Protein AF-A0A658NMA4-F1 (afdb_monomer_lite)

Foldseek 3Di:
DAEAEAEPDDADDDDDPVVVVVVVVVLVVCQCVFLPNDYWYWYWYDDPPHIDIDIDGNGPDDDPVCPVVVPPPPDDDDPPPDDD

Structure (mmCIF, N/CA/C/O backbone):
data_AF-A0A658NMA4-F1
#
_entry.id   AF-A0A658NMA4-F1
#
loop_
_atom_site.group_PDB
_atom_site.id
_atom_site.type_symbol
_atom_site.label_atom_id
_atom_site.label_alt_id
_atom_site.label_comp_id
_atom_site.label_asym_id
_atom_site.label_entity_id
_atom_site.label_seq_id
_atom_site.pdbx_PDB_ins_code
_atom_site.Cartn_x
_atom_site.Cartn_y
_atom_site.Cartn_z
_atom_site.occupancy
_atom_site.B_iso_or_equiv
_atom_site.auth_seq_id
_atom_site.auth_comp_id
_atom_site.auth_asym_id
_atom_site.auth_atom_id
_atom_site.pdbx_PDB_model_num
ATOM 1 N N . SER A 1 1 ? -15.133 5.608 0.531 1.00 82.44 1 SER A N 1
AT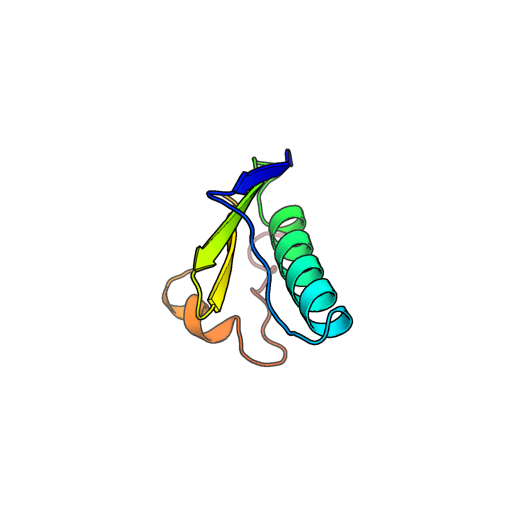OM 2 C CA . SER A 1 1 ? -13.767 6.074 0.267 1.00 82.44 1 SER A CA 1
ATOM 3 C C . SER A 1 1 ? -13.624 6.398 -1.197 1.00 82.44 1 SER A C 1
ATOM 5 O O . SER A 1 1 ? -13.930 5.550 -2.029 1.00 82.44 1 SER A O 1
ATOM 7 N N . GLU A 1 2 ? -13.203 7.615 -1.507 1.00 90.69 2 GLU A N 1
ATOM 8 C CA . GLU A 1 2 ? -12.764 7.994 -2.851 1.00 90.69 2 GLU A CA 1
ATOM 9 C C . GLU A 1 2 ? -11.347 7.454 -3.093 1.00 90.69 2 GLU A C 1
ATOM 11 O O . GLU A 1 2 ? -10.525 7.484 -2.178 1.00 90.69 2 GLU A O 1
ATOM 16 N N . LEU A 1 3 ? -11.059 6.942 -4.293 1.00 93.50 3 LEU A N 1
ATOM 17 C CA . LEU A 1 3 ? -9.732 6.441 -4.659 1.00 93.50 3 LEU A CA 1
ATOM 18 C C . LEU A 1 3 ? -9.057 7.415 -5.625 1.00 93.50 3 LEU A C 1
ATOM 20 O O . LEU A 1 3 ? -9.557 7.636 -6.726 1.00 93.50 3 LEU A O 1
ATOM 24 N N . VAL A 1 4 ? -7.889 7.924 -5.241 1.00 96.19 4 VAL A N 1
ATOM 25 C CA . VAL A 1 4 ? -7.058 8.784 -6.090 1.00 96.19 4 VAL A CA 1
ATOM 26 C C . VAL A 1 4 ? -5.777 8.058 -6.475 1.00 96.19 4 VAL A C 1
ATOM 28 O O . VAL A 1 4 ? -5.094 7.486 -5.628 1.00 96.19 4 VAL A O 1
ATOM 31 N N . LEU A 1 5 ? -5.457 8.084 -7.770 1.00 94.19 5 LEU A N 1
ATOM 32 C CA . LEU A 1 5 ? -4.270 7.456 -8.341 1.00 94.19 5 LEU A CA 1
ATOM 33 C C . LEU A 1 5 ? -3.245 8.520 -8.744 1.00 94.19 5 LEU A C 1
ATOM 35 O O . LEU A 1 5 ? -3.508 9.336 -9.627 1.00 94.19 5 LEU A O 1
ATOM 39 N N . HIS A 1 6 ? -2.048 8.443 -8.170 1.00 94.94 6 HIS A N 1
ATOM 40 C CA . HIS A 1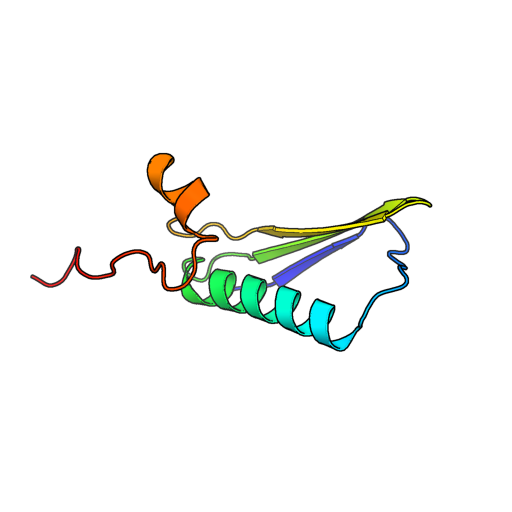 6 ? -0.883 9.199 -8.615 1.00 94.94 6 HIS A CA 1
ATOM 41 C C . HIS A 1 6 ? 0.134 8.276 -9.279 1.00 94.94 6 HIS A C 1
ATOM 43 O O . HIS A 1 6 ? 0.431 7.182 -8.796 1.00 94.94 6 HIS A O 1
ATOM 49 N N . ARG A 1 7 ? 0.705 8.740 -10.390 1.00 90.06 7 ARG A N 1
ATOM 50 C CA . ARG A 1 7 ? 1.825 8.079 -11.058 1.00 90.06 7 ARG A CA 1
ATOM 51 C C . ARG A 1 7 ? 2.779 9.117 -11.624 1.00 90.06 7 ARG A C 1
ATOM 53 O O . ARG A 1 7 ? 2.329 10.088 -12.225 1.00 90.06 7 ARG A O 1
ATOM 60 N N . THR A 1 8 ? 4.076 8.904 -11.446 1.00 84.62 8 THR A N 1
ATOM 61 C CA . THR A 1 8 ? 5.126 9.807 -11.953 1.00 84.62 8 THR A CA 1
ATOM 62 C C . THR A 1 8 ? 5.713 9.355 -13.294 1.00 84.62 8 THR A C 1
ATOM 64 O O . THR A 1 8 ? 6.507 10.075 -13.888 1.00 84.62 8 THR A O 1
ATOM 67 N N . GLY A 1 9 ? 5.295 8.193 -13.805 1.00 84.75 9 GLY A N 1
ATOM 68 C CA . GLY A 1 9 ? 5.740 7.638 -15.082 1.00 84.75 9 GLY A CA 1
ATOM 69 C C . GLY A 1 9 ? 5.259 6.197 -15.286 1.00 84.75 9 GLY A C 1
ATOM 70 O O . GLY A 1 9 ? 4.443 5.700 -14.497 1.00 84.75 9 GLY A O 1
ATOM 71 N N . PRO A 1 10 ? 5.735 5.510 -16.339 1.00 81.69 10 PRO A N 1
ATOM 72 C CA . PRO A 1 10 ? 5.489 4.085 -16.527 1.00 81.69 10 PRO A CA 1
ATOM 73 C C . PRO A 1 10 ? 6.037 3.279 -15.345 1.00 81.69 10 PRO A C 1
ATOM 75 O O . PRO A 1 10 ? 7.200 3.409 -14.983 1.00 81.69 10 PRO A O 1
ATOM 78 N N . CYS A 1 11 ? 5.196 2.434 -14.755 1.00 87.06 11 CYS A N 1
ATOM 79 C CA . CYS A 1 11 ? 5.577 1.528 -13.675 1.00 87.06 11 CYS A CA 1
ATOM 80 C C . CYS A 1 11 ? 5.483 0.097 -14.206 1.00 87.06 11 CYS A C 1
ATOM 82 O O . CYS A 1 11 ? 4.417 -0.515 -14.150 1.00 87.06 11 CYS A O 1
ATOM 84 N N . VAL A 1 12 ? 6.576 -0.402 -14.784 1.00 88.38 12 VAL A N 1
ATOM 85 C CA . VAL A 1 12 ? 6.649 -1.740 -15.386 1.00 88.38 12 VAL A CA 1
ATOM 86 C C . VAL A 1 12 ? 7.707 -2.549 -14.650 1.00 88.38 12 VAL A C 1
ATOM 88 O O . VAL A 1 12 ? 8.816 -2.073 -14.441 1.00 88.38 12 VAL A O 1
ATOM 91 N N . VAL A 1 13 ? 7.354 -3.766 -14.244 1.00 91.50 13 VAL A N 1
ATOM 92 C CA . VAL A 1 13 ? 8.249 -4.690 -13.543 1.00 91.50 13 VAL A CA 1
ATOM 93 C C . VAL A 1 13 ? 7.895 -6.126 -13.914 1.00 91.50 13 VAL A C 1
ATOM 95 O O . VAL A 1 13 ? 6.725 -6.441 -14.141 1.00 91.50 13 VAL A O 1
ATOM 98 N N . GLU A 1 14 ? 8.895 -7.001 -13.960 1.00 94.31 14 GLU A N 1
ATOM 99 C CA . GLU A 1 14 ? 8.683 -8.440 -14.074 1.00 94.31 14 GLU A CA 1
ATOM 100 C C . GLU A 1 14 ? 8.363 -9.023 -12.691 1.00 94.31 14 GLU A C 1
ATOM 102 O O . GLU A 1 14 ? 9.173 -8.967 -11.766 1.00 94.31 14 GLU A O 1
ATOM 107 N N . ALA A 1 15 ? 7.146 -9.539 -12.523 1.00 93.12 15 ALA A N 1
ATOM 108 C CA . ALA A 1 15 ? 6.674 -10.102 -11.265 1.00 93.12 15 ALA A CA 1
ATOM 109 C C . ALA A 1 15 ? 5.551 -11.123 -11.501 1.00 93.12 15 ALA A C 1
ATOM 111 O O . ALA A 1 15 ? 4.886 -11.125 -12.536 1.00 93.12 15 ALA A O 1
ATOM 112 N N . ASP A 1 16 ? 5.275 -11.956 -10.496 1.00 97.44 16 ASP A N 1
ATOM 113 C CA . ASP A 1 16 ? 4.075 -12.797 -10.479 1.00 97.44 16 ASP A CA 1
ATOM 114 C C . ASP A 1 16 ? 2.827 -11.908 -10.330 1.00 97.44 16 ASP A C 1
ATOM 116 O O . ASP A 1 16 ? 2.495 -11.432 -9.238 1.00 97.44 16 ASP A O 1
ATOM 120 N N . ALA A 1 17 ? 2.120 -11.698 -11.443 1.00 94.94 17 ALA A N 1
ATOM 121 C CA . ALA A 1 17 ? 0.944 -10.835 -11.509 1.00 94.94 17 ALA A CA 1
ATOM 122 C C . ALA A 1 17 ? -0.152 -11.227 -10.501 1.00 94.94 17 ALA A C 1
ATOM 124 O O . ALA A 1 17 ? -0.801 -10.351 -9.924 1.00 94.94 17 ALA A O 1
ATOM 125 N N . ARG A 1 18 ? -0.339 -12.529 -10.225 1.00 97.00 18 ARG A N 1
ATOM 126 C CA . ARG A 1 18 ? -1.351 -12.999 -9.262 1.00 97.00 18 ARG A CA 1
ATOM 127 C C . ARG A 1 18 ? -0.957 -12.637 -7.835 1.00 97.00 18 ARG A C 1
ATOM 129 O O . ARG A 1 18 ? -1.812 -12.217 -7.051 1.00 97.00 18 ARG A O 1
ATOM 136 N N . ARG A 1 19 ? 0.327 -12.774 -7.483 1.00 96.69 19 ARG A N 1
ATOM 137 C CA . ARG A 1 19 ? 0.838 -12.363 -6.163 1.00 96.69 19 ARG A CA 1
ATOM 138 C C . ARG A 1 19 ? 0.730 -10.857 -5.970 1.00 96.69 19 ARG A C 1
ATOM 140 O O . ARG A 1 19 ? 0.229 -10.433 -4.931 1.00 96.69 19 ARG A O 1
ATOM 147 N N . VAL A 1 20 ? 1.121 -10.067 -6.970 1.00 95.44 20 VAL A N 1
ATOM 148 C CA . VAL A 1 20 ? 1.010 -8.601 -6.914 1.00 95.44 20 VAL A CA 1
ATOM 149 C C . VAL A 1 20 ? -0.451 -8.184 -6.747 1.00 95.44 20 VAL A C 1
ATOM 151 O O . VAL A 1 20 ? -0.774 -7.467 -5.803 1.00 95.44 20 VAL A O 1
ATOM 154 N N . GLN A 1 21 ? -1.366 -8.707 -7.568 1.00 95.31 21 GLN A N 1
ATOM 155 C CA . GLN A 1 21 ? -2.796 -8.404 -7.456 1.00 95.31 21 GLN A CA 1
ATOM 156 C C . GLN A 1 21 ? -3.358 -8.753 -6.069 1.00 95.31 21 GLN A C 1
ATOM 158 O O . GLN A 1 21 ? -4.169 -8.004 -5.520 1.00 95.31 21 GLN A O 1
ATOM 163 N N . ARG A 1 22 ? -2.918 -9.872 -5.476 1.00 96.75 22 ARG A N 1
ATOM 164 C CA . ARG A 1 22 ? -3.310 -10.262 -4.116 1.00 96.75 22 ARG A CA 1
ATOM 165 C C . ARG A 1 22 ? -2.821 -9.261 -3.070 1.00 96.75 22 ARG A C 1
ATOM 167 O O . ARG A 1 22 ? -3.606 -8.887 -2.204 1.00 96.75 22 ARG A O 1
ATOM 174 N N . ILE A 1 23 ? -1.564 -8.825 -3.150 1.00 95.25 23 ILE A N 1
ATOM 175 C CA . ILE A 1 23 ? -0.996 -7.827 -2.231 1.00 95.25 23 ILE A CA 1
ATOM 176 C C . ILE A 1 23 ? -1.791 -6.522 -2.328 1.00 95.25 23 ILE A C 1
ATOM 178 O O . ILE A 1 23 ? -2.281 -6.032 -1.313 1.00 95.25 23 ILE A O 1
ATOM 182 N N . VAL A 1 24 ? -2.005 -6.012 -3.544 1.00 95.19 24 VAL A N 1
ATOM 183 C CA . VAL A 1 24 ? -2.743 -4.759 -3.768 1.00 95.19 24 VAL A CA 1
ATOM 184 C C . VAL A 1 24 ? -4.175 -4.852 -3.248 1.00 95.19 24 VAL A C 1
ATOM 186 O O . VAL A 1 24 ? -4.626 -3.957 -2.536 1.00 95.19 24 VAL A O 1
ATOM 189 N N . ARG A 1 25 ? -4.885 -5.953 -3.531 1.00 96.25 25 ARG A N 1
ATOM 190 C CA . ARG A 1 25 ? -6.238 -6.171 -2.996 1.00 96.25 25 ARG A CA 1
ATOM 191 C C . ARG A 1 25 ? -6.269 -6.189 -1.473 1.00 96.25 25 ARG A C 1
ATOM 193 O O . ARG A 1 25 ? -7.193 -5.622 -0.903 1.00 96.25 25 ARG A O 1
ATOM 200 N N . ASN A 1 26 ? -5.298 -6.825 -0.823 1.00 95.06 26 ASN A N 1
ATOM 201 C CA . ASN A 1 26 ? -5.247 -6.874 0.638 1.00 95.06 26 ASN A CA 1
ATOM 202 C C . ASN A 1 26 ? -5.052 -5.474 1.233 1.00 95.06 26 ASN A C 1
ATOM 204 O O . ASN A 1 26 ? -5.785 -5.093 2.141 1.00 95.06 26 ASN A O 1
ATOM 208 N N . LEU A 1 27 ? -4.114 -4.694 0.688 1.00 95.00 27 LEU A N 1
ATOM 209 C CA . LEU A 1 27 ? -3.858 -3.327 1.146 1.00 95.00 27 LEU A CA 1
ATOM 210 C C . LEU A 1 27 ? -5.078 -2.420 0.934 1.00 95.00 27 LEU A C 1
ATOM 212 O O . LEU A 1 27 ? -5.502 -1.742 1.865 1.00 95.00 27 LEU A O 1
ATOM 216 N N . LEU A 1 28 ? -5.696 -2.459 -0.253 1.00 95.75 28 LEU A N 1
ATOM 217 C CA . LEU A 1 28 ? -6.909 -1.685 -0.541 1.00 95.75 28 LEU A CA 1
ATOM 218 C C . LEU A 1 28 ? -8.095 -2.119 0.325 1.00 95.75 28 LEU A C 1
ATOM 220 O O . LEU A 1 28 ? -8.854 -1.274 0.784 1.00 95.75 28 LEU A O 1
ATOM 224 N N 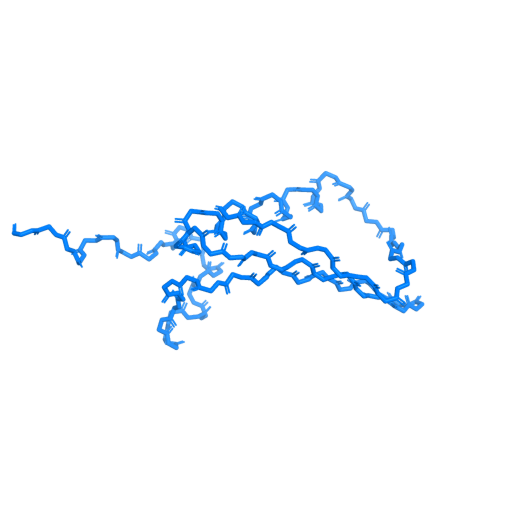. SER A 1 29 ? -8.255 -3.419 0.582 1.00 94.69 29 SER A N 1
ATOM 225 C CA . SER A 1 29 ? -9.313 -3.916 1.464 1.00 94.69 29 SER A CA 1
ATOM 226 C C . SER A 1 29 ? -9.132 -3.416 2.895 1.00 94.69 29 SER A C 1
ATOM 228 O O . SER A 1 29 ? -10.121 -3.064 3.532 1.00 94.69 29 SER A O 1
ATOM 230 N N . ASN A 1 30 ? -7.897 -3.366 3.399 1.00 93.12 30 ASN A N 1
ATOM 231 C CA . ASN A 1 30 ? -7.613 -2.808 4.719 1.00 93.12 30 ASN A CA 1
ATOM 232 C C . ASN A 1 30 ? -7.920 -1.305 4.748 1.00 93.12 30 ASN A C 1
ATOM 234 O O . ASN A 1 30 ? -8.633 -0.853 5.637 1.00 93.12 30 ASN A O 1
ATOM 238 N N . ALA A 1 31 ? -7.468 -0.558 3.738 1.00 94.56 31 ALA A N 1
ATOM 239 C CA . ALA A 1 31 ? -7.728 0.874 3.607 1.00 94.56 31 ALA A CA 1
ATOM 240 C C . ALA A 1 31 ? -9.231 1.204 3.517 1.00 94.56 31 ALA A C 1
ATOM 242 O O . ALA A 1 31 ? -9.692 2.166 4.121 1.00 94.56 31 ALA A O 1
ATOM 243 N N . ILE A 1 32 ? -10.026 0.401 2.802 1.00 93.62 32 ILE A N 1
ATOM 244 C CA . ILE A 1 32 ? -11.485 0.587 2.710 1.00 93.62 32 ILE A CA 1
ATOM 245 C C . ILE A 1 32 ? -12.162 0.307 4.056 1.00 93.62 32 ILE A C 1
ATOM 247 O O . ILE A 1 32 ? -13.032 1.073 4.468 1.00 93.62 32 ILE A O 1
ATOM 251 N N . SER A 1 33 ? -11.771 -0.775 4.732 1.00 92.00 33 SER A N 1
ATOM 252 C CA . SER A 1 33 ? -12.383 -1.194 5.998 1.00 92.00 33 SER A CA 1
ATOM 253 C C . SER A 1 33 ? -11.999 -0.303 7.179 1.00 92.00 33 SER A C 1
ATOM 255 O O . SER A 1 33 ? -12.814 -0.101 8.073 1.00 92.00 33 SER A O 1
ATOM 257 N N . HIS A 1 34 ? -10.766 0.210 7.202 1.00 90.12 34 HIS A N 1
ATOM 258 C CA . HIS A 1 34 ? -10.205 0.923 8.355 1.00 90.12 34 HIS A CA 1
ATOM 259 C C . HIS A 1 34 ? -9.983 2.420 8.112 1.00 90.12 34 HIS A C 1
ATOM 261 O O . HIS A 1 34 ? -9.837 3.161 9.076 1.00 90.12 34 HIS A O 1
ATOM 267 N N . GLY A 1 35 ? -10.031 2.883 6.859 1.00 90.19 35 GLY A N 1
ATOM 268 C CA . GLY A 1 35 ? -9.783 4.271 6.451 1.00 90.19 35 GLY A CA 1
ATOM 269 C C . GLY A 1 35 ? -10.910 5.269 6.739 1.00 90.19 35 GLY A C 1
ATOM 270 O O . GLY A 1 35 ? -10.930 6.334 6.125 1.00 90.19 35 GLY A O 1
ATOM 271 N N . GLU A 1 36 ? -11.883 4.926 7.592 1.00 91.62 36 GLU A N 1
ATOM 272 C CA . GLU A 1 36 ? -13.005 5.795 8.005 1.00 91.62 36 GLU A CA 1
ATOM 273 C C . GLU A 1 36 ? -13.776 6.453 6.843 1.00 91.62 36 GLU A C 1
ATOM 275 O O . GLU A 1 36 ? -14.185 7.610 6.912 1.00 91.62 36 GLU A O 1
ATOM 280 N N . HIS A 1 37 ? -13.943 5.736 5.729 1.00 90.31 37 HIS A N 1
ATOM 281 C CA . HIS A 1 37 ? -14.558 6.245 4.495 1.00 90.31 37 HIS A CA 1
ATOM 282 C C . HIS A 1 37 ? -13.872 7.465 3.850 1.00 90.31 37 HIS A C 1
ATOM 284 O O . HIS A 1 37 ? -14.390 7.983 2.855 1.00 90.31 37 HIS A O 1
ATOM 290 N N . ARG A 1 38 ? -12.697 7.877 4.343 1.00 93.12 38 ARG A N 1
ATOM 291 C CA . ARG A 1 38 ? -11.897 8.981 3.800 1.00 93.12 38 ARG A CA 1
ATOM 292 C C . ARG A 1 38 ? -11.245 8.596 2.472 1.00 93.12 38 ARG A C 1
ATOM 294 O O . ARG A 1 38 ? -11.352 7.459 2.001 1.00 93.12 38 ARG A O 1
ATOM 301 N N . GLN A 1 39 ? -10.599 9.572 1.843 1.00 95.94 39 GLN A N 1
ATOM 302 C CA . GLN A 1 39 ? -9.834 9.376 0.616 1.00 95.94 39 GLN A CA 1
ATOM 303 C C . GLN A 1 39 ? -8.747 8.310 0.813 1.00 95.94 39 GLN A C 1
ATOM 305 O O . GLN A 1 39 ? -8.093 8.257 1.851 1.00 95.94 39 GLN A O 1
ATOM 310 N N . ILE A 1 40 ? -8.545 7.479 -0.203 1.00 97.38 40 ILE A N 1
ATOM 311 C CA . ILE A 1 40 ? -7.438 6.533 -0.298 1.00 97.38 40 ILE A CA 1
ATOM 312 C C . ILE A 1 40 ? -6.561 6.975 -1.463 1.00 97.38 40 ILE A C 1
ATOM 314 O O . ILE A 1 40 ? -7.050 7.197 -2.573 1.00 97.38 40 ILE A O 1
ATOM 318 N N . THR A 1 41 ? -5.262 7.070 -1.216 1.00 97.56 41 THR A N 1
ATOM 319 C CA . THR A 1 41 ? -4.275 7.490 -2.207 1.00 97.56 41 THR A CA 1
ATOM 320 C C . THR A 1 41 ? -3.417 6.300 -2.612 1.00 97.56 41 THR A C 1
ATOM 322 O O . THR A 1 41 ? -2.731 5.707 -1.779 1.00 97.56 41 THR A O 1
ATOM 325 N N . LEU A 1 42 ? -3.451 5.955 -3.898 1.00 96.06 42 LEU A N 1
ATOM 326 C CA . LEU A 1 42 ? -2.597 4.946 -4.514 1.00 96.06 42 LEU A CA 1
ATOM 327 C C . LEU A 1 42 ? -1.506 5.652 -5.317 1.00 96.06 42 LEU A C 1
ATOM 329 O O . LEU A 1 42 ? -1.818 6.360 -6.273 1.00 96.06 42 LEU A O 1
ATOM 333 N N . THR A 1 43 ? -0.240 5.443 -4.965 1.00 96.69 43 THR A N 1
ATOM 334 C CA . THR A 1 43 ? 0.885 6.035 -5.699 1.00 96.69 43 THR A CA 1
ATOM 335 C C . THR A 1 43 ? 1.769 4.948 -6.281 1.00 96.69 43 THR A C 1
ATOM 337 O O . THR A 1 43 ? 2.276 4.098 -5.551 1.00 96.69 43 THR A O 1
ATOM 340 N N . GLY A 1 44 ? 1.963 4.989 -7.597 1.00 95.38 44 GLY A N 1
ATOM 341 C CA . GLY A 1 44 ? 2.956 4.189 -8.306 1.00 95.38 44 GLY A CA 1
ATOM 342 C C . GLY A 1 44 ? 4.132 5.058 -8.737 1.00 95.38 44 GLY A C 1
ATOM 343 O O . GLY A 1 44 ? 3.944 6.085 -9.391 1.00 95.38 44 GLY A O 1
ATOM 344 N N . ALA A 1 45 ? 5.342 4.643 -8.392 1.00 95.06 45 ALA A N 1
ATOM 345 C CA . ALA A 1 45 ? 6.568 5.247 -8.894 1.00 95.06 45 ALA A CA 1
ATOM 346 C C . ALA A 1 45 ? 7.581 4.142 -9.174 1.00 95.06 45 ALA A C 1
ATOM 348 O O . ALA A 1 45 ? 7.619 3.141 -8.465 1.00 95.06 45 ALA A O 1
ATOM 349 N N . GLY A 1 46 ? 8.407 4.308 -10.196 1.00 92.44 46 GLY A N 1
ATOM 350 C CA . GLY A 1 46 ? 9.426 3.324 -10.520 1.00 92.44 46 GLY A CA 1
ATOM 351 C C . GLY A 1 46 ? 10.599 3.938 -11.254 1.00 92.44 46 GLY A C 1
ATOM 352 O O . GLY A 1 46 ? 10.501 5.034 -11.806 1.00 92.44 46 GLY A O 1
ATOM 353 N N . ASP A 1 47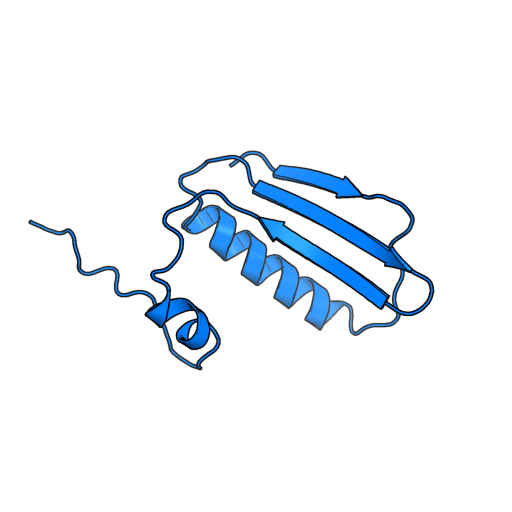 ? 11.699 3.204 -11.237 1.00 90.44 47 ASP A N 1
ATOM 354 C CA . ASP A 1 47 ? 12.897 3.470 -12.014 1.00 90.44 47 ASP A CA 1
ATOM 355 C C . ASP A 1 47 ? 13.294 2.214 -12.809 1.00 90.44 47 ASP A C 1
ATOM 357 O O . ASP A 1 47 ? 12.524 1.263 -12.941 1.00 90.44 47 ASP A O 1
ATOM 361 N N . LEU A 1 48 ? 14.507 2.209 -13.365 1.00 88.06 48 LEU A N 1
ATOM 362 C CA . LEU A 1 48 ? 15.017 1.087 -14.158 1.00 88.06 48 LEU A CA 1
ATOM 363 C C . LEU A 1 48 ? 15.240 -0.202 -13.348 1.00 88.06 48 LEU A C 1
ATOM 365 O O . LEU A 1 48 ? 15.497 -1.247 -13.941 1.00 88.06 48 LEU A O 1
ATOM 369 N N . ARG A 1 49 ? 15.211 -0.139 -12.014 1.00 90.12 49 ARG A N 1
ATOM 370 C CA . ARG A 1 49 ? 15.523 -1.262 -11.122 1.00 90.12 49 ARG A CA 1
ATOM 371 C C . ARG A 1 49 ? 14.290 -1.794 -10.412 1.00 90.12 49 ARG A C 1
ATOM 373 O O . ARG A 1 49 ? 14.220 -2.997 -10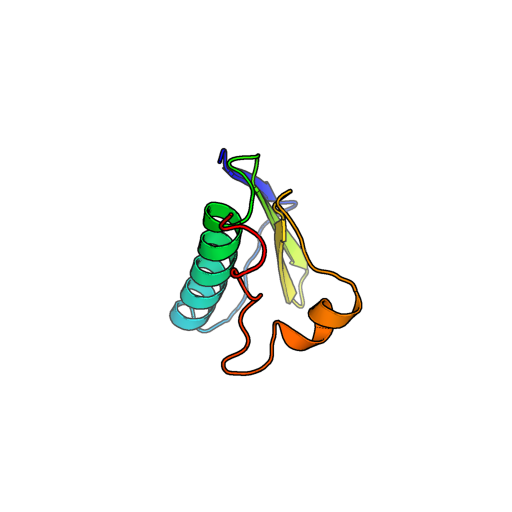.171 1.00 90.12 49 ARG A O 1
ATOM 380 N N . ALA A 1 50 ? 13.356 -0.925 -10.036 1.00 92.12 50 ALA A N 1
ATOM 381 C CA . ALA A 1 50 ? 12.208 -1.324 -9.236 1.00 92.12 50 ALA A CA 1
ATOM 382 C C . ALA A 1 50 ? 10.986 -0.421 -9.427 1.00 92.12 50 ALA A C 1
ATOM 384 O O . ALA A 1 50 ? 11.077 0.740 -9.817 1.00 92.12 50 ALA A O 1
ATOM 385 N N . VAL A 1 51 ? 9.827 -0.969 -9.057 1.00 93.94 51 VAL A N 1
ATOM 386 C CA . VAL A 1 51 ? 8.569 -0.235 -8.907 1.00 93.94 51 VAL A CA 1
ATOM 387 C C . VAL A 1 51 ? 8.152 -0.275 -7.442 1.00 93.94 51 VAL A C 1
ATOM 389 O O . VAL A 1 51 ? 8.081 -1.342 -6.833 1.00 93.94 51 VAL A O 1
ATOM 392 N N . ALA A 1 52 ? 7.833 0.891 -6.895 1.00 94.00 52 ALA A N 1
ATOM 393 C CA . ALA A 1 52 ? 7.191 1.068 -5.608 1.00 94.00 52 ALA A CA 1
ATOM 394 C C 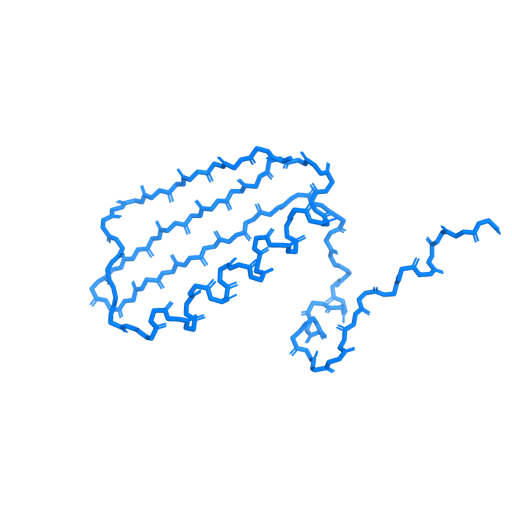. ALA A 1 52 ? 5.703 1.379 -5.806 1.00 94.00 52 ALA A C 1
ATOM 396 O O . ALA A 1 52 ? 5.315 2.201 -6.640 1.00 94.00 52 ALA A O 1
ATOM 397 N N . LEU A 1 53 ? 4.871 0.735 -4.992 1.00 94.56 53 LEU A N 1
ATOM 398 C CA . LEU A 1 53 ? 3.448 1.015 -4.897 1.00 94.56 53 LEU A CA 1
ATOM 399 C C . LEU A 1 53 ? 3.110 1.314 -3.440 1.00 94.56 53 LEU A C 1
ATOM 401 O O . LEU A 1 53 ? 3.394 0.497 -2.565 1.00 94.56 53 LEU A O 1
ATOM 405 N N . THR A 1 54 ? 2.487 2.458 -3.180 1.00 95.94 54 THR A N 1
ATOM 406 C CA . THR A 1 54 ? 2.024 2.826 -1.841 1.00 95.94 54 THR A CA 1
ATOM 407 C C . THR A 1 54 ? 0.509 2.966 -1.823 1.00 95.94 54 THR A C 1
ATOM 409 O O . THR A 1 54 ? -0.085 3.540 -2.733 1.00 95.94 54 THR A O 1
ATOM 412 N N . VAL A 1 55 ? -0.118 2.420 -0.782 1.00 96.38 55 VAL A N 1
ATOM 413 C CA . VAL A 1 55 ? -1.534 2.625 -0.459 1.00 96.38 55 VAL A CA 1
ATOM 414 C C . VAL A 1 55 ? -1.564 3.423 0.831 1.00 96.38 55 VAL A C 1
ATOM 416 O O . VAL A 1 55 ? -1.047 2.958 1.844 1.00 96.38 55 VAL A O 1
ATOM 419 N N . ARG A 1 56 ? -2.139 4.621 0.790 1.00 96.25 56 ARG A N 1
ATOM 420 C CA . ARG A 1 56 ? -2.310 5.480 1.959 1.00 96.25 56 ARG A CA 1
ATOM 421 C C . ARG A 1 56 ? -3.791 5.687 2.225 1.00 96.25 56 ARG A C 1
ATOM 423 O O . ARG A 1 56 ? -4.496 6.216 1.372 1.00 96.25 56 ARG A O 1
ATOM 430 N N . ASP A 1 57 ? -4.234 5.311 3.413 1.00 95.50 57 ASP A N 1
ATOM 431 C CA . ASP A 1 57 ? -5.500 5.749 3.991 1.00 95.50 57 ASP A CA 1
ATOM 432 C C . ASP A 1 57 ? -5.256 6.750 5.132 1.00 95.50 57 ASP A C 1
ATOM 434 O O . ASP A 1 57 ? -4.114 7.090 5.455 1.00 95.50 57 ASP A O 1
ATOM 438 N N . TYR A 1 58 ? -6.345 7.264 5.699 1.00 93.94 58 TYR A N 1
ATOM 439 C CA . TYR A 1 58 ? -6.335 8.250 6.784 1.00 93.94 58 TYR A CA 1
ATOM 440 C C . TYR A 1 58 ? -7.234 7.803 7.941 1.00 93.94 58 TYR A C 1
ATOM 442 O O . TYR A 1 58 ? -7.902 8.633 8.561 1.00 93.94 58 TYR A O 1
ATOM 450 N N . GLY A 1 59 ? -7.310 6.488 8.152 1.00 90.94 59 GLY A N 1
ATOM 451 C CA . GLY A 1 59 ? -8.107 5.873 9.198 1.00 90.94 59 GLY A CA 1
ATOM 452 C C . GLY A 1 59 ? -7.451 5.896 10.571 1.00 90.94 59 GLY A C 1
ATOM 453 O O . GLY A 1 59 ? -6.539 6.676 10.838 1.00 90.94 59 GLY A O 1
ATOM 454 N N . VAL A 1 60 ? -7.901 4.971 11.418 1.00 88.00 60 VAL A N 1
ATOM 455 C CA . VAL A 1 60 ? -7.493 4.849 12.830 1.00 88.00 60 VAL A CA 1
ATOM 456 C C . VAL A 1 60 ? -5.990 4.620 13.035 1.00 88.00 60 VAL A C 1
ATOM 458 O O . VAL A 1 60 ? -5.473 4.896 14.112 1.00 88.00 60 VAL A O 1
ATOM 461 N N . GLY A 1 61 ? -5.282 4.138 12.009 1.00 88.38 61 GLY A N 1
ATOM 462 C CA . GLY A 1 61 ? -3.851 3.859 12.079 1.00 88.38 61 GLY A CA 1
ATOM 463 C C . GLY A 1 61 ? -3.503 2.735 13.057 1.00 88.38 61 GLY A C 1
ATOM 464 O O . GLY A 1 61 ? -4.311 1.846 13.332 1.00 88.38 61 GLY A O 1
ATOM 465 N N . PHE A 1 62 ? -2.267 2.767 13.547 1.00 86.00 62 PHE A N 1
ATOM 466 C CA . PHE A 1 62 ? -1.732 1.824 14.523 1.00 86.00 62 PHE A CA 1
ATOM 467 C C . PHE A 1 62 ? -0.982 2.599 15.598 1.00 86.00 62 PHE A C 1
ATOM 469 O O . PHE A 1 62 ? -0.321 3.592 15.283 1.00 86.00 62 PHE A O 1
ATOM 476 N N . GLU A 1 63 ? -1.023 2.106 16.833 1.00 87.81 63 GLU A N 1
ATOM 477 C CA . GLU A 1 63 ? -0.068 2.559 17.843 1.00 87.81 63 GLU A CA 1
ATOM 478 C C . GLU A 1 63 ? 1.359 2.156 17.418 1.00 87.81 63 GLU A C 1
ATOM 480 O O . GLU A 1 63 ? 1.529 1.113 16.767 1.00 87.81 63 GLU A O 1
ATOM 485 N N . PRO A 1 64 ? 2.401 2.931 17.767 1.00 85.19 64 PRO A N 1
ATOM 486 C CA . PRO A 1 64 ? 3.779 2.642 17.366 1.00 85.19 64 PRO A CA 1
ATOM 487 C C . PRO A 1 64 ? 4.220 1.207 17.685 1.00 85.19 64 PRO A C 1
ATOM 489 O O . PRO A 1 64 ? 4.853 0.547 16.862 1.00 85.19 64 PRO A O 1
ATOM 492 N N . GLU A 1 65 ? 3.812 0.675 18.837 1.00 83.75 65 GLU A N 1
ATOM 493 C CA . GLU A 1 65 ? 4.153 -0.674 19.301 1.00 83.75 65 GLU A CA 1
ATOM 494 C C . GLU A 1 65 ? 3.454 -1.783 18.495 1.00 83.75 65 GLU A C 1
ATOM 496 O O . GLU A 1 65 ? 3.842 -2.955 18.557 1.00 83.75 65 GLU A O 1
ATOM 501 N N . GLN A 1 66 ? 2.404 -1.440 17.745 1.00 86.06 66 GLN A N 1
ATOM 502 C CA . GLN A 1 66 ? 1.652 -2.361 16.896 1.00 86.06 66 GLN A CA 1
ATOM 503 C C . GLN A 1 66 ? 2.216 -2.437 15.476 1.00 86.06 66 GLN A C 1
ATOM 505 O O . GLN A 1 66 ? 2.004 -3.455 14.815 1.00 86.06 66 GLN A O 1
ATOM 510 N N . ALA A 1 67 ? 2.947 -1.416 15.014 1.00 84.81 67 ALA A N 1
ATOM 511 C CA . ALA A 1 67 ? 3.422 -1.313 13.633 1.00 84.81 67 ALA A CA 1
ATOM 512 C C . ALA A 1 67 ? 4.253 -2.534 13.192 1.00 84.81 67 ALA A C 1
ATOM 514 O O . ALA A 1 67 ? 4.036 -3.071 12.107 1.00 84.81 67 ALA A O 1
ATOM 515 N N . ASP A 1 68 ? 5.122 -3.052 14.060 1.00 84.56 68 ASP A N 1
ATOM 516 C CA . ASP A 1 68 ? 5.919 -4.255 13.770 1.00 84.56 68 ASP A CA 1
ATOM 517 C C . ASP A 1 68 ? 5.104 -5.553 13.851 1.00 84.56 68 ASP A C 1
ATOM 519 O O . ASP A 1 68 ? 5.480 -6.600 13.312 1.00 84.56 68 ASP A O 1
ATOM 523 N N . GLN A 1 69 ? 3.971 -5.517 14.550 1.00 86.94 69 GLN A N 1
ATOM 524 C CA . GLN A 1 69 ? 3.135 -6.687 14.776 1.00 86.94 69 GLN A CA 1
ATOM 525 C C . GLN A 1 69 ? 2.162 -6.940 13.626 1.00 86.94 69 GLN A C 1
ATOM 527 O O . GLN A 1 69 ? 1.792 -8.094 13.415 1.00 86.94 69 GLN A O 1
ATOM 532 N N . VAL A 1 70 ? 1.800 -5.916 12.842 1.00 86.94 70 VAL A N 1
ATOM 533 C CA . VAL A 1 70 ? 0.803 -6.035 11.758 1.00 86.94 70 VAL A CA 1
ATOM 534 C C . VAL A 1 70 ? 1.191 -7.046 10.676 1.00 86.94 70 VAL A C 1
ATOM 536 O O . VAL A 1 70 ? 0.330 -7.580 9.977 1.00 86.94 70 VAL A O 1
ATOM 539 N N . PHE A 1 71 ? 2.486 -7.343 10.558 1.00 85.75 71 PHE A N 1
ATOM 540 C CA . PHE A 1 71 ? 3.022 -8.326 9.618 1.00 85.75 71 PHE A CA 1
ATOM 541 C C . PHE A 1 71 ? 3.136 -9.738 10.205 1.00 85.75 71 PHE A C 1
ATOM 543 O O . PHE A 1 71 ? 3.453 -10.686 9.482 1.00 85.75 71 PHE A O 1
ATOM 550 N N . ARG A 1 72 ? 2.872 -9.919 11.505 1.00 88.69 72 ARG A N 1
ATOM 551 C CA . ARG A 1 72 ? 2.900 -11.238 12.142 1.00 88.69 72 ARG A CA 1
ATOM 552 C C . ARG A 1 72 ? 1.675 -12.047 11.744 1.00 88.69 72 ARG A C 1
ATOM 554 O O . ARG A 1 72 ? 0.548 -11.559 11.661 1.00 88.69 72 ARG A O 1
ATOM 561 N N . ARG A 1 73 ? 1.891 -13.343 11.536 1.00 85.25 73 ARG A N 1
ATOM 562 C CA . ARG A 1 73 ? 0.810 -14.274 11.214 1.00 85.25 73 ARG A CA 1
ATOM 563 C C . ARG A 1 73 ? -0.227 -14.285 12.342 1.00 85.25 73 ARG A C 1
ATOM 565 O O . ARG A 1 73 ? 0.139 -14.356 13.509 1.00 85.25 73 ARG A O 1
ATOM 572 N N . PHE A 1 74 ? -1.505 -14.264 11.962 1.00 82.56 74 PHE A N 1
ATOM 573 C CA . PHE A 1 74 ? -2.670 -14.260 12.861 1.00 82.56 74 PHE A CA 1
ATOM 574 C C . PHE A 1 74 ? -2.848 -13.004 13.723 1.00 82.56 74 PHE A C 1
ATOM 576 O O . PHE A 1 74 ? -3.794 -12.954 14.506 1.00 82.56 74 PHE A O 1
ATOM 583 N N . TRP A 1 75 ? -2.006 -11.982 13.561 1.00 84.44 75 TRP A N 1
ATOM 584 C CA . TRP A 1 75 ? -2.208 -10.721 14.257 1.00 84.44 75 TRP A CA 1
ATOM 585 C C . TRP A 1 75 ? -3.449 -9.995 13.727 1.00 84.44 75 TRP A C 1
ATOM 587 O O . TRP A 1 75 ? -3.708 -9.958 12.520 1.00 84.44 75 TRP A O 1
ATOM 597 N N . ARG A 1 76 ? -4.224 -9.421 14.646 1.00 79.81 76 ARG A N 1
ATOM 598 C CA . ARG A 1 76 ? -5.345 -8.523 14.373 1.00 79.81 76 ARG A CA 1
ATOM 599 C C . ARG A 1 76 ? -5.345 -7.438 15.440 1.00 79.81 76 ARG A C 1
ATOM 601 O O . ARG A 1 76 ? -5.188 -7.759 16.615 1.00 79.81 76 ARG A O 1
ATOM 608 N N . ALA A 1 77 ? -5.555 -6.189 15.033 1.00 73.62 77 ALA A N 1
ATOM 609 C CA . ALA A 1 77 ? -5.870 -5.124 15.973 1.00 73.62 77 ALA A CA 1
ATOM 610 C C . ALA A 1 77 ? -7.171 -5.506 16.695 1.00 73.62 77 ALA A C 1
ATOM 612 O O . ALA A 1 77 ? -8.188 -5.776 16.049 1.00 73.62 77 ALA A O 1
ATOM 613 N N . ASP A 1 78 ? -7.106 -5.628 18.018 1.00 65.94 78 ASP A N 1
ATOM 614 C CA . ASP A 1 78 ? -8.238 -6.035 18.841 1.00 65.94 78 ASP A CA 1
ATOM 615 C C . ASP A 1 78 ? -9.373 -5.001 18.712 1.00 65.94 78 ASP A C 1
ATOM 617 O O . ASP A 1 78 ? -9.195 -3.825 19.026 1.00 65.94 78 ASP A O 1
ATOM 621 N N . GLN A 1 79 ? -10.536 -5.429 18.209 1.00 54.22 79 GLN A N 1
ATOM 622 C CA . GLN A 1 79 ? -11.726 -4.581 18.048 1.00 54.22 79 GLN A CA 1
ATOM 623 C C . GLN A 1 79 ? -12.536 -4.458 19.351 1.00 54.22 79 GLN A C 1
ATOM 625 O O . GLN A 1 79 ? -13.565 -3.786 19.375 1.00 54.22 79 GLN A O 1
ATOM 630 N N . SER A 1 80 ? -12.103 -5.081 20.453 1.00 43.59 80 SER A N 1
ATOM 631 C CA . SER A 1 80 ? -12.845 -5.100 21.722 1.00 43.59 80 SER A CA 1
ATOM 632 C C . SER A 1 80 ? -12.549 -3.916 22.659 1.00 43.59 80 SER A C 1
ATOM 634 O O . SER A 1 80 ? -12.609 -4.037 23.878 1.00 43.59 80 SER A O 1
ATOM 636 N N . ARG A 1 81 ? -12.306 -2.722 22.104 1.00 47.97 81 ARG A N 1
ATOM 637 C CA . ARG A 1 81 ? -12.317 -1.447 22.852 1.00 47.97 81 ARG A CA 1
ATOM 638 C C . ARG A 1 81 ? -13.374 -0.488 22.308 1.00 47.97 81 ARG A C 1
ATOM 640 O O . ARG A 1 81 ? -13.061 0.627 21.924 1.00 47.97 81 ARG A O 1
ATOM 647 N N . ASN A 1 82 ? -14.616 -0.956 22.213 1.00 37.62 82 ASN A N 1
ATOM 648 C CA . ASN A 1 82 ? -15.829 -0.148 22.410 1.00 37.62 82 ASN A CA 1
ATOM 649 C C . ASN A 1 82 ? -17.065 -1.006 22.128 1.00 37.62 82 ASN A C 1
ATOM 651 O O . ASN A 1 82 ? -17.664 -0.963 21.055 1.00 37.62 82 ASN A O 1
ATOM 655 N N . ARG A 1 83 ? -17.486 -1.778 23.126 1.00 37.59 83 ARG A N 1
ATOM 656 C CA . ARG A 1 83 ? -18.913 -2.018 23.318 1.00 37.59 83 ARG A CA 1
ATOM 657 C C . ARG A 1 83 ? -19.176 -1.879 24.813 1.00 37.59 83 ARG A C 1
ATOM 659 O O . ARG A 1 83 ? -18.473 -2.508 25.594 1.00 37.59 83 ARG A O 1
ATOM 666 N N . ILE A 1 84 ? -20.083 -0.945 25.097 1.00 41.09 84 ILE A N 1
ATOM 667 C CA . ILE A 1 84 ? -20.551 -0.407 26.385 1.00 41.09 84 ILE A CA 1
ATOM 668 C C . ILE A 1 84 ? -20.582 -1.457 27.495 1.00 41.09 84 ILE A C 1
ATOM 670 O O . ILE A 1 84 ? -21.075 -2.574 27.211 1.00 41.09 84 ILE A O 1
#

pLDDT: mean 87.53, std 13.45, range [37.59, 97.56]

Radius of gyration: 15.19 Å; chains: 1; bounding box: 36×24×43 Å

Secondary structure (DSSP, 8-state):
--EEEEESS-------HHHHHHHHHHHHHHHHHHSTT--EEEEEEE-SS-EEEEEE--SS---HHHHTTTTSTT------S---

Sequence (84 aa):
SELVLHRTGPCVVEADARRVQRIVRNLLSNAISHGEHRQITLTGAGDLRAVALTVRDYGVGFEPEQADQVFRRFWRADQSRNRI